Protein AF-A0A9P0P341-F1 (afdb_monomer_lite)

Radius of gyration: 37.23 Å; chains: 1; bounding box: 75×52×119 Å

pLDDT: mean 85.98, std 17.74, range [41.09, 98.88]

Organism: Acanthoscelides obtectus (NCBI:txid200917)

Secondary structure (DSSP, 8-state):
-------------HHHHHHHHHHHHHHHHHHHHHHHHHHHHHHHHHHHHHHHHHHHHHHHHHHHHHHHHHHHHHHHHHHHH-TTTTTTGGGSHHHHHHHHHHHHHHHHHHHHHHHHHIIIIIIHHHHHHHHHHHHHHHHHHHGGGS-GGGG-PPP------

InterPro domains:
  IPR001060 FCH domain [PF00611] (32-113)
  IPR001060 FCH domain [SM00055] (23-119)
  IPR027267 AH/BAR domain superfamily [G3DSA:1.20.1270.60] (27-143)
  IPR027267 AH/BAR domain superfamily [SSF103657] (25-140)
  IPR031160 F-BAR domain [PS51741] (14-161)
  IPR051627 SLIT-ROBO Rho GTPase-activating [PTHR14166] (12-140)

Foldseek 3Di:
DDDDPPPPPPPDDPVVVVVVVVVVVVVVVVVVLVVLVVVLVVLLVVLVVLLVVLLVVLVVLLVLLVVLLVVLVVLVVVVVVPVVCNVCLVVDVVSVVSVVVSVVSNVSSVVSNVSSCCRNPVSSVVSVVVSVVSVVVSCVVNVCVPDPVNPPDPDPPPPDD

Sequence (161 aa):
MKMRRNISGNREDPSSKFNERQADIRLQLNEQLRCLDVRMEAQVALLAELQDFFKRRGELELDYSKNLDKLAKSLQLRHKEQKQKREQWPLFSSYTCWQQLVTQTKNLSRDHAALAEVYSAHLVSRLSQVMEDVQRIYKRVSVPYFSPAAYAIPSPKTSLL

Structure (mmCIF, N/CA/C/O backbone):
data_AF-A0A9P0P341-F1
#
_entry.id   AF-A0A9P0P341-F1
#
loop_
_atom_site.group_PDB
_atom_site.id
_atom_site.type_symbol
_atom_site.label_atom_id
_atom_site.label_alt_id
_atom_site.label_comp_id
_atom_site.label_asym_id
_atom_site.label_entity_id
_atom_site.label_seq_id
_atom_site.pdbx_PDB_ins_code
_atom_site.Cartn_x
_atom_site.Cartn_y
_atom_site.Cartn_z
_atom_site.occupancy
_atom_site.B_iso_or_equiv
_atom_site.auth_seq_id
_atom_site.auth_comp_id
_atom_site.auth_asym_id
_atom_site.auth_atom_id
_atom_site.pdbx_PDB_model_num
ATOM 1 N N . MET A 1 1 ? 41.622 32.146 -80.514 1.00 44.62 1 MET A N 1
ATOM 2 C CA . MET A 1 1 ? 41.995 31.407 -79.284 1.00 44.62 1 MET A CA 1
ATOM 3 C C . MET A 1 1 ? 40.782 31.320 -78.362 1.00 44.62 1 MET A C 1
ATOM 5 O O . MET A 1 1 ? 40.343 32.350 -77.874 1.00 44.62 1 MET A O 1
ATOM 9 N N . LYS A 1 2 ? 40.192 30.133 -78.160 1.00 45.81 2 LYS A N 1
ATOM 10 C CA . LYS A 1 2 ? 39.120 29.905 -77.170 1.00 45.81 2 LYS A CA 1
ATOM 11 C C . LYS A 1 2 ? 39.694 29.024 -76.058 1.00 45.81 2 LYS A C 1
ATOM 13 O O . LYS A 1 2 ? 39.963 27.851 -76.294 1.00 45.81 2 LYS A O 1
ATOM 18 N N . MET A 1 3 ? 39.914 29.603 -74.875 1.00 50.72 3 MET A N 1
ATOM 19 C CA . MET A 1 3 ? 40.282 28.861 -73.665 1.00 50.72 3 MET A CA 1
ATOM 20 C C . MET A 1 3 ? 39.133 27.925 -73.283 1.00 50.72 3 MET A C 1
ATOM 22 O O . MET A 1 3 ? 38.028 28.379 -72.979 1.00 50.72 3 MET A O 1
ATOM 26 N N . ARG A 1 4 ? 39.385 26.613 -73.306 1.00 49.25 4 ARG A N 1
ATOM 27 C CA . ARG A 1 4 ? 38.481 25.631 -72.703 1.00 49.25 4 ARG A CA 1
ATOM 28 C C . ARG A 1 4 ? 38.608 25.746 -71.185 1.00 49.25 4 ARG A C 1
ATOM 30 O O . ARG A 1 4 ? 39.656 25.439 -70.628 1.00 49.25 4 ARG A O 1
ATOM 37 N N . ARG A 1 5 ? 37.539 26.199 -70.525 1.00 55.69 5 ARG A N 1
ATOM 38 C CA . ARG A 1 5 ? 37.378 26.082 -69.071 1.00 55.69 5 ARG A CA 1
ATOM 39 C C . ARG A 1 5 ? 37.357 24.596 -68.713 1.00 55.69 5 ARG A C 1
ATOM 41 O O . ARG A 1 5 ? 36.447 23.884 -69.130 1.00 55.69 5 ARG A O 1
ATOM 48 N N . ASN A 1 6 ? 38.351 24.149 -67.951 1.00 47.41 6 ASN A N 1
ATOM 49 C CA . ASN A 1 6 ? 38.317 22.856 -67.279 1.00 47.41 6 ASN A CA 1
ATOM 50 C C . ASN A 1 6 ? 37.283 22.952 -66.154 1.00 47.41 6 ASN A C 1
ATOM 52 O O . ASN A 1 6 ? 37.557 23.499 -65.091 1.00 47.41 6 ASN A O 1
ATOM 56 N N . ILE A 1 7 ? 36.072 22.462 -66.408 1.00 56.12 7 ILE A N 1
ATOM 57 C CA . ILE A 1 7 ? 35.105 22.188 -65.349 1.00 56.12 7 ILE A CA 1
ATOM 58 C C . ILE A 1 7 ? 35.467 20.804 -64.820 1.00 56.12 7 ILE A C 1
ATOM 60 O O . ILE A 1 7 ? 35.009 19.788 -65.341 1.00 56.12 7 ILE A O 1
ATOM 64 N N . SER A 1 8 ? 36.340 20.755 -63.813 1.00 54.66 8 SER A N 1
ATOM 65 C CA . SER A 1 8 ? 36.480 19.573 -62.966 1.00 54.66 8 SER A CA 1
ATOM 66 C C . SER A 1 8 ? 35.186 19.443 -62.165 1.00 54.66 8 SER A C 1
ATOM 68 O O . SER A 1 8 ? 35.066 19.962 -61.058 1.00 54.66 8 SER A O 1
ATOM 70 N N . GLY A 1 9 ? 34.171 18.830 -62.775 1.00 50.19 9 GLY A N 1
ATOM 71 C CA . GLY A 1 9 ? 32.965 18.436 -62.067 1.00 50.19 9 GLY A CA 1
ATOM 72 C C . GLY A 1 9 ? 33.385 17.514 -60.934 1.00 50.19 9 GLY A C 1
ATOM 73 O O . GLY A 1 9 ? 33.879 16.417 -61.197 1.00 50.19 9 GLY A O 1
ATOM 74 N N . ASN A 1 10 ? 33.238 17.993 -59.701 1.00 55.75 10 ASN A N 1
ATOM 75 C CA . ASN A 1 10 ? 33.422 17.216 -58.488 1.00 55.75 10 ASN A CA 1
ATOM 76 C C . ASN A 1 10 ? 32.349 16.116 -58.512 1.00 55.75 10 ASN A C 1
ATOM 78 O O . ASN A 1 10 ? 31.219 16.324 -58.075 1.00 55.75 10 ASN A O 1
ATOM 82 N N . ARG A 1 11 ? 32.642 14.989 -59.171 1.00 60.38 11 ARG A N 1
ATOM 83 C CA . ARG A 1 11 ? 31.769 13.816 -59.164 1.00 60.38 11 ARG A CA 1
ATOM 84 C C . ARG A 1 11 ? 31.901 13.217 -57.778 1.00 60.38 11 ARG A C 1
ATOM 86 O O . ARG A 1 11 ? 32.817 12.442 -57.537 1.00 60.38 11 ARG A O 1
ATOM 93 N N . GLU A 1 12 ? 31.029 13.650 -56.874 1.00 60.06 12 GLU A N 1
ATOM 94 C CA . GLU A 1 12 ? 30.869 13.025 -55.565 1.00 60.06 12 GLU A CA 1
ATOM 95 C C . GLU A 1 12 ? 30.742 11.515 -55.770 1.00 60.06 12 GLU A C 1
ATOM 97 O O . GLU A 1 12 ? 29.849 11.057 -56.490 1.00 60.06 12 GLU A O 1
ATOM 102 N N . ASP A 1 13 ? 31.680 10.767 -55.192 1.00 73.94 13 ASP A N 1
ATOM 103 C CA . ASP A 1 13 ? 31.715 9.315 -55.284 1.00 73.94 13 ASP A CA 1
ATOM 104 C C . ASP A 1 13 ? 30.403 8.757 -54.702 1.00 73.94 13 ASP A C 1
ATOM 106 O O . ASP A 1 13 ? 30.104 8.999 -53.527 1.00 73.94 13 ASP A O 1
ATOM 110 N N . PRO A 1 14 ? 29.592 8.024 -55.487 1.00 70.38 14 PRO A N 1
ATOM 111 C CA . PRO A 1 14 ? 28.375 7.385 -54.994 1.00 70.38 14 PRO A CA 1
ATOM 112 C C . PRO A 1 14 ? 28.607 6.509 -53.753 1.00 70.38 14 PRO A C 1
ATOM 114 O O . PRO A 1 14 ? 27.703 6.381 -52.925 1.00 70.38 14 PRO A O 1
ATOM 117 N N . SER A 1 15 ? 29.819 5.961 -53.591 1.00 74.44 15 SER A N 1
ATOM 118 C CA . SER A 1 15 ? 30.235 5.219 -52.396 1.00 74.44 15 SER A CA 1
ATOM 119 C C . SER A 1 15 ? 30.263 6.104 -51.141 1.00 74.44 15 SER A C 1
ATOM 121 O O . SER A 1 15 ? 29.794 5.692 -50.081 1.00 74.44 15 SER A O 1
ATOM 123 N N . SER A 1 16 ? 30.707 7.363 -51.260 1.00 79.12 16 SER A N 1
ATOM 124 C CA . SER A 1 16 ? 30.750 8.331 -50.150 1.00 79.12 16 SER A CA 1
ATOM 125 C C . SER A 1 16 ? 29.354 8.636 -49.605 1.00 79.12 16 SER A C 1
ATOM 127 O O . SER A 1 16 ? 29.123 8.541 -48.403 1.00 79.12 16 SER A O 1
ATOM 129 N N . LYS A 1 17 ? 28.384 8.902 -50.491 1.00 80.06 17 LYS A N 1
ATOM 130 C CA . LYS A 1 17 ? 26.989 9.179 -50.095 1.00 80.06 17 LYS A CA 1
ATOM 131 C C . LYS A 1 17 ? 26.304 7.980 -49.447 1.00 80.06 17 LYS A C 1
ATOM 133 O O . LYS A 1 17 ? 25.453 8.141 -48.574 1.00 80.06 17 LYS A O 1
ATOM 138 N N . PHE A 1 18 ? 26.626 6.773 -49.906 1.00 82.06 18 PHE A N 1
ATOM 139 C CA . PHE A 1 18 ? 26.118 5.549 -49.298 1.00 82.06 18 PHE A CA 1
ATOM 140 C C . PHE A 1 18 ? 26.688 5.356 -47.886 1.00 82.06 18 PHE A C 1
ATOM 142 O O . PHE A 1 18 ? 25.923 5.092 -46.960 1.00 82.06 18 PHE A O 1
ATOM 149 N N . ASN A 1 19 ? 27.995 5.572 -47.707 1.00 84.69 19 ASN A N 1
ATOM 150 C CA . ASN A 1 19 ? 28.661 5.489 -46.405 1.00 84.69 19 ASN A CA 1
ATOM 151 C C . ASN A 1 19 ? 28.128 6.532 -45.407 1.00 84.69 19 ASN A C 1
ATOM 15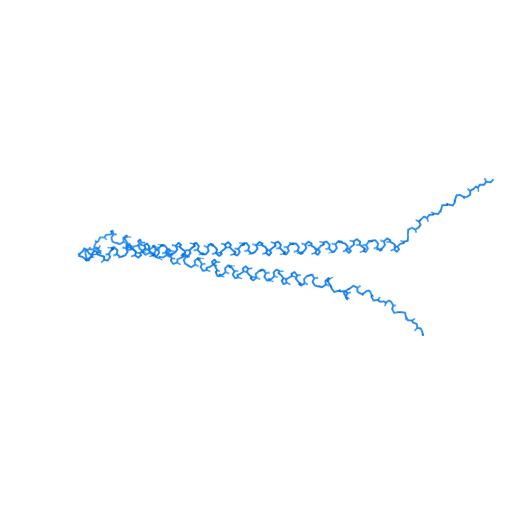3 O O . ASN A 1 19 ? 27.897 6.196 -44.247 1.00 84.69 19 ASN A O 1
ATOM 157 N N . GLU A 1 20 ? 27.865 7.763 -45.854 1.00 85.38 20 GLU A N 1
ATOM 158 C CA . GLU A 1 20 ? 27.230 8.810 -45.036 1.00 85.38 20 GLU A CA 1
ATOM 159 C C . GLU A 1 20 ? 25.833 8.390 -44.562 1.00 85.38 20 GLU A C 1
ATOM 161 O O . GLU A 1 20 ? 25.554 8.410 -43.365 1.00 85.38 20 GLU A O 1
ATOM 166 N N . ARG A 1 21 ? 24.975 7.887 -45.463 1.00 86.44 21 ARG A N 1
ATOM 167 C CA . ARG A 1 21 ? 23.643 7.376 -45.081 1.00 86.44 21 ARG A CA 1
ATOM 168 C C . ARG A 1 21 ? 23.724 6.201 -44.108 1.00 86.44 21 ARG A C 1
ATOM 170 O O . ARG A 1 21 ? 22.895 6.088 -43.209 1.00 86.44 21 ARG A O 1
ATOM 177 N N . GLN A 1 22 ? 24.702 5.312 -44.281 1.00 88.44 22 GLN A N 1
ATOM 178 C CA . GLN A 1 22 ? 24.933 4.215 -43.341 1.00 88.44 22 GLN A CA 1
ATOM 179 C C . GLN A 1 22 ? 25.358 4.726 -41.960 1.00 88.44 22 GLN A C 1
ATOM 181 O O . GLN A 1 22 ? 24.901 4.183 -40.951 1.00 88.44 22 GLN A O 1
ATOM 186 N N . ALA A 1 23 ? 26.206 5.754 -41.899 1.00 87.44 23 ALA A N 1
ATOM 187 C CA . ALA A 1 23 ? 26.604 6.388 -40.647 1.00 87.44 23 ALA A CA 1
ATOM 188 C C . ALA A 1 23 ? 25.409 7.062 -39.951 1.00 87.44 23 ALA A C 1
ATOM 190 O O . ALA A 1 23 ? 25.205 6.833 -38.758 1.00 87.44 23 ALA A O 1
ATOM 191 N N . ASP A 1 24 ? 24.567 7.783 -40.696 1.00 92.25 24 ASP A N 1
ATOM 192 C CA . ASP A 1 24 ? 23.354 8.419 -40.168 1.00 92.25 24 ASP A CA 1
ATOM 193 C C . ASP A 1 24 ? 22.375 7.399 -39.572 1.00 92.25 24 ASP A C 1
ATOM 195 O O . ASP A 1 24 ? 21.877 7.586 -38.461 1.00 92.25 24 ASP A O 1
ATOM 199 N N . ILE A 1 25 ? 22.132 6.279 -40.264 1.00 91.62 25 ILE A N 1
ATOM 200 C CA . ILE A 1 25 ? 21.261 5.206 -39.756 1.00 91.62 25 ILE A CA 1
ATOM 201 C C . ILE A 1 25 ? 21.839 4.604 -38.467 1.00 91.62 25 ILE A C 1
ATOM 203 O O . ILE A 1 25 ? 21.101 4.384 -37.507 1.00 91.62 25 ILE A O 1
ATOM 207 N N . ARG A 1 26 ? 23.158 4.364 -38.405 1.00 89.50 26 ARG A N 1
ATOM 208 C CA . ARG A 1 26 ? 23.818 3.862 -37.185 1.00 89.50 26 ARG A CA 1
ATOM 209 C C . ARG A 1 26 ? 23.669 4.835 -36.017 1.00 89.50 26 ARG A C 1
ATOM 211 O O . ARG A 1 26 ? 23.384 4.398 -34.905 1.00 89.50 26 ARG A O 1
ATOM 218 N N . LEU A 1 27 ? 23.834 6.135 -36.262 1.00 91.31 27 LEU A N 1
ATOM 219 C CA . LEU A 1 27 ? 23.643 7.171 -35.245 1.00 91.31 27 LEU A CA 1
ATOM 220 C C . LEU A 1 27 ? 22.203 7.186 -34.720 1.00 91.31 27 LEU A C 1
ATOM 222 O O . LEU A 1 27 ? 22.001 7.176 -33.507 1.00 91.31 27 LEU A O 1
ATOM 226 N N . GLN A 1 28 ? 21.207 7.133 -35.610 1.00 92.50 28 GLN A N 1
ATOM 227 C CA . GLN A 1 28 ? 19.795 7.085 -35.216 1.00 92.50 28 GLN A CA 1
ATOM 228 C C . GLN A 1 28 ? 19.464 5.838 -34.383 1.00 92.50 28 GLN A C 1
ATOM 230 O O . GLN A 1 28 ? 18.777 5.948 -33.370 1.00 92.50 28 GLN A O 1
ATOM 235 N N . LEU A 1 29 ? 19.977 4.663 -34.765 1.00 89.81 29 LEU A N 1
ATOM 236 C CA . LEU A 1 29 ? 19.776 3.421 -34.009 1.00 89.81 29 LEU A CA 1
ATOM 237 C C . LEU A 1 29 ? 20.426 3.480 -32.619 1.00 89.81 29 LEU A C 1
ATOM 239 O O . LEU A 1 29 ? 19.816 3.054 -31.640 1.00 89.81 29 LEU A O 1
ATOM 243 N N . ASN A 1 30 ? 21.626 4.053 -32.505 1.00 89.06 30 ASN A N 1
ATOM 244 C CA . ASN A 1 30 ? 22.286 4.241 -31.210 1.00 89.06 30 ASN A CA 1
ATOM 245 C C . ASN A 1 30 ? 21.497 5.188 -30.297 1.00 89.06 30 ASN A C 1
ATOM 247 O O . ASN A 1 30 ? 21.343 4.908 -29.109 1.00 89.06 30 ASN A O 1
ATOM 251 N N . GLU A 1 31 ? 20.946 6.274 -30.842 1.00 93.19 31 GLU A N 1
ATOM 252 C CA . GLU A 1 31 ? 20.105 7.185 -30.062 1.00 93.19 31 GLU A CA 1
ATOM 253 C C . GLU A 1 31 ? 18.790 6.522 -29.630 1.00 93.19 31 GLU A C 1
ATOM 255 O O . GLU A 1 31 ? 18.332 6.732 -28.506 1.00 93.19 31 GLU A O 1
ATOM 260 N N . GLN A 1 32 ? 18.210 5.657 -30.467 1.00 91.50 32 GLN A N 1
ATOM 261 C CA . GLN A 1 32 ? 17.047 4.850 -30.086 1.00 91.50 32 GLN A CA 1
ATOM 262 C C . GLN A 1 32 ? 17.368 3.881 -28.942 1.00 91.50 32 GLN A C 1
ATOM 264 O O . GLN A 1 32 ? 16.564 3.759 -28.016 1.00 91.50 32 GLN A O 1
ATOM 269 N N . LEU A 1 33 ? 18.536 3.228 -28.966 1.00 91.25 33 LEU A N 1
ATOM 270 C CA . LEU A 1 33 ? 18.992 2.369 -27.868 1.00 91.25 33 LEU A CA 1
ATOM 271 C C . LEU A 1 33 ? 19.182 3.169 -26.573 1.00 91.25 33 LEU A C 1
ATOM 273 O O . LEU A 1 33 ? 18.694 2.745 -25.526 1.00 91.25 33 LEU A O 1
ATOM 277 N N . ARG A 1 34 ? 19.795 4.357 -26.650 1.00 91.19 34 ARG A N 1
ATOM 278 C CA . ARG A 1 34 ? 19.948 5.267 -25.503 1.00 91.19 34 ARG A CA 1
ATOM 279 C C . ARG A 1 34 ? 18.596 5.701 -24.934 1.00 91.19 34 ARG A C 1
ATOM 281 O O . ARG A 1 34 ? 18.398 5.688 -23.723 1.00 91.19 34 ARG A O 1
ATOM 288 N N . CYS A 1 35 ? 17.640 6.042 -25.798 1.00 93.81 35 CYS A N 1
ATOM 289 C CA . CYS A 1 35 ? 16.274 6.362 -25.384 1.00 93.81 35 CYS A CA 1
ATOM 290 C C . CYS A 1 35 ? 15.595 5.185 -24.668 1.00 93.81 35 CYS A C 1
ATOM 292 O O . CYS A 1 35 ? 14.855 5.392 -23.707 1.00 93.81 35 CYS A O 1
ATOM 294 N N . LEU A 1 36 ? 15.817 3.956 -25.138 1.00 94.06 36 LEU A N 1
ATOM 295 C CA . LEU A 1 36 ? 15.289 2.734 -24.525 1.00 94.06 36 LEU A CA 1
ATOM 296 C C . LEU A 1 36 ? 15.845 2.519 -23.114 1.00 94.06 36 LEU A C 1
ATOM 298 O O . LEU A 1 36 ? 15.077 2.178 -22.216 1.00 94.06 36 LEU A O 1
ATOM 302 N N . ASP A 1 37 ? 17.142 2.763 -22.930 1.00 94.88 37 ASP A N 1
ATOM 303 C CA . ASP A 1 37 ? 17.838 2.661 -21.645 1.00 94.88 37 ASP A CA 1
ATOM 304 C C . ASP A 1 37 ? 17.265 3.654 -20.625 1.00 94.88 37 ASP A C 1
ATOM 306 O O . ASP A 1 37 ? 16.711 3.259 -19.601 1.00 94.88 37 ASP A O 1
ATOM 310 N N . VAL A 1 38 ? 17.228 4.941 -20.990 1.00 96.31 38 VAL A N 1
ATOM 311 C CA . VAL A 1 38 ? 16.675 6.013 -20.144 1.00 96.31 38 VAL A CA 1
ATOM 312 C C . VAL A 1 38 ? 15.216 5.738 -19.766 1.00 96.31 38 VAL A C 1
ATOM 314 O O . VAL A 1 38 ? 14.803 5.963 -18.628 1.00 96.31 38 VAL A O 1
ATOM 317 N N . ARG A 1 39 ? 14.407 5.235 -20.707 1.00 95.44 39 ARG A N 1
ATOM 318 C CA . ARG A 1 39 ? 13.004 4.882 -20.435 1.00 95.44 39 ARG A CA 1
ATOM 319 C C . ARG A 1 39 ? 12.879 3.729 -19.445 1.00 95.44 39 ARG A C 1
ATOM 321 O O . ARG A 1 39 ? 11.991 3.768 -18.595 1.00 95.44 39 ARG A O 1
ATOM 328 N N . MET A 1 40 ? 13.723 2.708 -19.572 1.00 96.69 40 MET A N 1
ATOM 329 C CA . MET A 1 40 ? 13.735 1.565 -18.664 1.00 96.69 40 MET A CA 1
ATOM 330 C C . MET A 1 40 ? 14.164 1.991 -17.255 1.00 96.69 40 MET A C 1
ATOM 332 O O . MET A 1 40 ? 13.472 1.646 -16.296 1.00 96.69 40 MET A O 1
ATOM 336 N N . GLU A 1 41 ? 15.218 2.798 -17.123 1.00 97.81 41 GLU A N 1
ATOM 337 C CA . GLU A 1 41 ? 15.671 3.331 -15.833 1.00 97.81 41 GLU A CA 1
ATOM 338 C C . GLU A 1 41 ? 14.588 4.180 -15.156 1.00 97.81 41 GLU A C 1
ATOM 340 O O . GLU A 1 41 ? 14.265 3.958 -13.987 1.00 97.81 41 GLU A O 1
ATOM 345 N N . ALA A 1 42 ? 13.957 5.093 -15.903 1.00 98.00 42 ALA A N 1
ATOM 346 C CA . ALA A 1 42 ? 12.867 5.923 -15.393 1.00 98.00 42 ALA A CA 1
ATOM 347 C C . ALA A 1 42 ? 11.671 5.080 -14.917 1.00 98.00 42 ALA A C 1
ATOM 349 O O . ALA A 1 42 ? 11.077 5.360 -13.875 1.00 98.00 42 ALA A O 1
ATOM 350 N N . GLN A 1 43 ? 11.325 4.021 -15.655 1.00 98.06 43 GLN A N 1
ATOM 351 C CA . GLN A 1 43 ? 10.239 3.125 -15.267 1.00 98.06 43 GLN A CA 1
ATOM 352 C C . GLN A 1 43 ? 10.580 2.323 -14.003 1.00 98.06 43 GLN A C 1
ATOM 354 O O . GLN A 1 43 ? 9.723 2.173 -13.133 1.00 98.06 43 GLN A O 1
ATOM 359 N N . VAL A 1 44 ? 11.815 1.829 -13.876 1.00 98.44 44 VAL A N 1
ATOM 360 C CA . VAL A 1 44 ? 12.285 1.131 -12.669 1.00 98.44 44 VAL A CA 1
ATOM 361 C C . VAL A 1 44 ? 12.259 2.061 -11.455 1.00 98.44 44 VAL A C 1
ATOM 363 O O . VAL A 1 44 ? 11.767 1.655 -10.403 1.00 98.44 44 VAL A O 1
ATOM 366 N N . ALA A 1 45 ? 12.715 3.308 -11.602 1.00 98.31 45 ALA A N 1
ATOM 367 C CA . ALA A 1 45 ? 12.682 4.302 -10.531 1.00 98.31 45 ALA A CA 1
ATOM 368 C C . ALA A 1 45 ? 11.248 4.567 -10.041 1.00 98.31 45 ALA A C 1
ATOM 370 O O . ALA A 1 45 ? 10.972 4.458 -8.847 1.00 98.31 45 ALA A O 1
ATOM 371 N N . LEU A 1 46 ? 10.305 4.791 -10.964 1.00 98.44 46 LEU A N 1
ATOM 372 C CA . LEU A 1 46 ? 8.893 4.984 -10.622 1.00 98.44 46 LEU A CA 1
ATOM 373 C C . LEU A 1 46 ? 8.294 3.763 -9.900 1.00 98.44 46 LEU A C 1
ATOM 375 O O . LEU A 1 46 ? 7.553 3.907 -8.928 1.00 98.44 46 LEU A O 1
ATOM 379 N N . LEU A 1 47 ? 8.610 2.547 -10.355 1.00 98.44 47 LEU A N 1
ATOM 380 C CA . LEU A 1 47 ? 8.142 1.314 -9.711 1.00 98.44 47 LEU A CA 1
ATOM 381 C C . LEU A 1 47 ? 8.712 1.144 -8.295 1.00 98.44 47 LEU A C 1
ATOM 383 O O . LEU A 1 47 ? 8.024 0.594 -7.431 1.00 98.44 47 LEU A O 1
ATOM 387 N N . ALA A 1 48 ? 9.941 1.599 -8.049 1.00 98.25 48 ALA A N 1
ATOM 388 C CA . ALA A 1 48 ? 10.542 1.597 -6.719 1.00 98.25 48 ALA A CA 1
ATOM 389 C C . ALA A 1 48 ? 9.848 2.604 -5.787 1.00 98.25 48 ALA A C 1
ATOM 391 O O . ALA A 1 48 ? 9.465 2.240 -4.675 1.00 98.25 48 ALA A O 1
ATOM 392 N N . GLU A 1 49 ? 9.588 3.826 -6.262 1.00 98.56 49 GLU A N 1
ATOM 393 C CA . GLU A 1 49 ? 8.836 4.835 -5.502 1.00 98.56 49 GLU A CA 1
ATOM 394 C C . GLU A 1 49 ? 7.437 4.336 -5.114 1.00 98.56 49 GLU A C 1
ATOM 396 O O . GLU A 1 49 ? 7.011 4.481 -3.965 1.00 98.56 49 GLU A O 1
ATOM 401 N N . LEU A 1 50 ? 6.734 3.681 -6.046 1.00 98.44 50 LEU A N 1
ATOM 402 C CA . LEU A 1 50 ? 5.427 3.081 -5.777 1.00 98.44 50 LEU A CA 1
ATOM 403 C C . LEU A 1 50 ? 5.502 1.959 -4.733 1.00 98.44 50 LEU A C 1
ATOM 405 O O . LEU A 1 50 ? 4.634 1.884 -3.863 1.00 98.44 50 LEU A O 1
ATOM 409 N N . GLN A 1 51 ? 6.524 1.098 -4.786 1.00 98.38 51 GLN A N 1
ATOM 410 C CA . GLN A 1 51 ? 6.715 0.052 -3.774 1.00 98.38 51 GLN A CA 1
ATOM 411 C C . GLN A 1 51 ? 6.896 0.652 -2.382 1.00 98.38 51 GLN A C 1
ATOM 413 O O . GLN A 1 51 ? 6.245 0.210 -1.435 1.00 98.38 51 GLN A O 1
ATOM 418 N N . ASP A 1 52 ? 7.741 1.670 -2.253 1.00 98.31 52 ASP A N 1
ATOM 419 C CA . ASP A 1 52 ? 7.979 2.326 -0.969 1.00 98.31 52 ASP A CA 1
ATOM 420 C C . ASP A 1 52 ? 6.732 3.044 -0.453 1.00 98.31 52 ASP A C 1
ATOM 422 O O . ASP A 1 52 ? 6.433 2.981 0.742 1.00 98.31 52 ASP A O 1
ATOM 426 N N . PHE A 1 53 ? 5.957 3.665 -1.344 1.00 98.44 53 PHE A N 1
ATOM 427 C CA . PHE A 1 53 ? 4.666 4.239 -0.986 1.00 98.44 53 PHE A CA 1
ATOM 428 C C . PHE A 1 53 ? 3.708 3.179 -0.427 1.00 98.44 53 PHE A C 1
ATOM 430 O O . PHE A 1 53 ? 3.136 3.384 0.645 1.00 98.44 53 PHE A O 1
ATOM 437 N N . PHE A 1 54 ? 3.555 2.031 -1.096 1.00 98.56 54 PHE A N 1
ATOM 438 C CA . PHE A 1 54 ? 2.654 0.973 -0.630 1.00 98.56 54 PHE A CA 1
ATOM 439 C C . PHE A 1 54 ? 3.122 0.301 0.662 1.00 98.56 54 PHE A C 1
ATOM 441 O O . PHE A 1 54 ? 2.276 -0.033 1.490 1.00 98.56 54 PHE A O 1
ATOM 448 N N . LYS A 1 55 ? 4.434 0.174 0.898 1.00 98.44 55 LYS A N 1
ATOM 449 C CA . LYS A 1 55 ? 4.962 -0.278 2.198 1.00 98.44 55 LYS A CA 1
ATOM 450 C C . LYS A 1 55 ? 4.537 0.665 3.322 1.00 98.44 55 LYS A C 1
ATOM 452 O O . LYS A 1 55 ? 3.885 0.227 4.266 1.00 98.44 55 LYS A O 1
ATOM 457 N N . ARG A 1 56 ? 4.805 1.970 3.173 1.00 98.56 56 ARG A N 1
ATOM 458 C CA . ARG A 1 56 ? 4.406 2.992 4.162 1.00 98.56 56 ARG A CA 1
ATOM 459 C C . ARG A 1 56 ? 2.891 3.052 4.336 1.00 98.56 56 ARG A C 1
ATOM 461 O O . ARG A 1 56 ? 2.394 3.234 5.445 1.00 98.56 56 ARG A O 1
ATOM 468 N N . ARG A 1 57 ? 2.132 2.888 3.246 1.00 98.44 57 ARG A N 1
ATOM 469 C CA . ARG A 1 57 ? 0.670 2.835 3.312 1.00 98.44 57 ARG A CA 1
ATOM 470 C C . ARG A 1 57 ? 0.199 1.610 4.093 1.00 98.44 57 ARG A C 1
ATOM 472 O O . ARG A 1 57 ? -0.678 1.759 4.934 1.00 98.44 57 ARG A O 1
ATOM 479 N N . GLY A 1 58 ? 0.789 0.439 3.856 1.00 98.75 58 GLY A N 1
ATOM 480 C CA . GLY A 1 58 ? 0.494 -0.783 4.603 1.00 98.75 58 GLY A CA 1
ATOM 481 C C . GLY A 1 58 ? 0.780 -0.645 6.100 1.00 98.75 58 GLY A C 1
ATOM 482 O O . GLY A 1 58 ? -0.063 -1.012 6.913 1.00 98.75 58 GLY A O 1
ATOM 483 N N . GLU A 1 59 ? 1.912 -0.041 6.473 1.00 98.69 59 GLU A N 1
ATOM 484 C CA . GLU A 1 59 ? 2.247 0.261 7.875 1.00 98.69 59 GLU A CA 1
ATOM 485 C C . GLU A 1 59 ? 1.194 1.160 8.540 1.00 98.69 59 GLU A C 1
ATOM 487 O O . GLU A 1 59 ? 0.727 0.859 9.639 1.00 98.69 59 GLU A O 1
ATOM 492 N N . LEU A 1 60 ? 0.755 2.216 7.847 1.00 98.75 60 LEU A N 1
ATOM 493 C CA . LEU A 1 60 ? -0.277 3.127 8.346 1.00 98.75 60 LEU A CA 1
ATOM 494 C C . LEU A 1 60 ? -1.617 2.413 8.578 1.00 98.75 60 LEU A C 1
ATOM 496 O O . LEU A 1 60 ? -2.243 2.606 9.622 1.00 98.75 60 LEU A O 1
ATOM 500 N N . GLU A 1 61 ? -2.054 1.577 7.632 1.00 98.75 61 GLU A N 1
ATOM 501 C CA . GLU A 1 61 ? -3.280 0.780 7.789 1.00 98.75 61 GLU A CA 1
ATOM 502 C C . GLU A 1 61 ? -3.164 -0.206 8.961 1.00 98.75 61 GLU A C 1
ATOM 504 O O . GLU A 1 61 ? -4.099 -0.360 9.751 1.00 98.75 61 GLU A O 1
ATOM 509 N N . LEU A 1 62 ? -1.996 -0.834 9.130 1.00 98.81 62 LEU A N 1
ATOM 510 C CA . LEU A 1 62 ? -1.747 -1.766 10.225 1.00 98.81 62 LEU A CA 1
ATOM 511 C C . LEU A 1 62 ? -1.777 -1.063 11.589 1.00 98.81 62 LEU A C 1
ATOM 513 O O . LEU A 1 62 ? -2.335 -1.592 12.553 1.00 98.81 62 LEU A O 1
ATOM 517 N N . ASP A 1 63 ? -1.210 0.134 11.696 1.00 98.81 63 ASP A N 1
ATOM 518 C CA . ASP A 1 63 ? -1.251 0.910 12.934 1.00 98.81 63 ASP A CA 1
ATOM 519 C C . ASP A 1 63 ? -2.663 1.400 13.257 1.00 98.81 63 ASP A C 1
ATOM 521 O O . ASP A 1 63 ? -3.090 1.349 14.417 1.00 98.81 63 ASP A O 1
ATOM 525 N N . TYR A 1 64 ? -3.439 1.790 12.243 1.00 98.75 64 TYR A N 1
ATOM 526 C CA . TYR A 1 64 ? -4.851 2.109 12.430 1.00 98.75 64 TYR A CA 1
ATOM 527 C C . TYR A 1 64 ? -5.650 0.887 12.907 1.00 98.75 64 TYR A C 1
ATOM 529 O O . TYR A 1 64 ? -6.398 0.978 13.886 1.00 98.75 64 TYR A O 1
ATOM 537 N N . SER A 1 65 ? -5.408 -0.285 12.312 1.00 98.88 65 SER A N 1
ATOM 538 C CA . SER A 1 65 ? -5.977 -1.560 12.757 1.00 98.88 65 SER A CA 1
ATOM 539 C C . SER A 1 65 ? -5.681 -1.850 14.236 1.00 98.88 65 SER A C 1
ATOM 541 O O . SER A 1 65 ? -6.611 -2.137 15.002 1.00 98.88 65 SER A O 1
ATOM 543 N N . LYS A 1 66 ? -4.417 -1.719 14.670 1.00 98.81 66 LYS A N 1
ATOM 544 C CA . LYS A 1 66 ? -4.007 -1.917 16.075 1.00 98.81 66 LYS A CA 1
ATOM 545 C C . LYS A 1 66 ? -4.697 -0.931 17.018 1.00 98.81 66 LYS A C 1
ATOM 547 O O . LYS A 1 66 ? -5.121 -1.315 18.110 1.00 98.81 66 LYS A O 1
ATOM 552 N N . ASN A 1 67 ? -4.822 0.333 16.612 1.00 98.81 67 ASN A N 1
ATOM 553 C CA . ASN A 1 67 ? -5.479 1.363 17.414 1.00 98.81 67 ASN A CA 1
ATOM 554 C C . ASN A 1 67 ? -6.976 1.075 17.603 1.00 98.81 67 ASN A C 1
ATOM 556 O O . ASN A 1 67 ? -7.486 1.213 18.718 1.00 98.81 67 ASN A O 1
ATOM 560 N N . LEU A 1 68 ? -7.665 0.602 16.559 1.00 98.81 68 LEU A N 1
ATOM 561 C CA . LEU A 1 68 ? -9.062 0.166 16.645 1.00 98.81 68 LEU A CA 1
ATOM 562 C C . LEU A 1 68 ? -9.235 -1.051 17.566 1.00 98.81 68 LEU A C 1
ATOM 564 O O . LEU A 1 68 ? -10.130 -1.057 18.415 1.00 98.81 68 LEU A O 1
ATOM 568 N N . ASP A 1 69 ? -8.361 -2.057 17.466 1.00 98.62 69 ASP A N 1
ATOM 569 C CA . ASP A 1 69 ? -8.404 -3.230 18.352 1.00 98.62 69 ASP A CA 1
ATOM 570 C C . ASP A 1 69 ? -8.166 -2.837 19.820 1.00 98.62 69 ASP A C 1
ATOM 572 O O . ASP A 1 69 ? -8.898 -3.264 20.720 1.00 98.62 69 ASP A O 1
ATOM 576 N N . LYS A 1 70 ? -7.200 -1.943 20.073 1.00 98.56 70 LYS A N 1
ATOM 577 C CA . LYS A 1 70 ? -6.941 -1.388 21.409 1.00 98.56 70 LYS A CA 1
ATOM 578 C C . LYS A 1 70 ? -8.154 -0.631 21.956 1.00 98.56 70 LYS A C 1
ATOM 580 O O . LYS A 1 70 ? -8.504 -0.815 23.125 1.00 98.56 70 LYS A O 1
ATOM 585 N N . LEU A 1 71 ? -8.814 0.182 21.130 1.00 98.25 71 LEU A N 1
ATOM 586 C CA . LEU A 1 71 ? -10.027 0.912 21.503 1.00 98.25 71 LEU A CA 1
ATOM 587 C C . LEU A 1 71 ? -11.166 -0.049 21.876 1.00 98.25 71 LEU A C 1
ATOM 589 O O . LEU A 1 71 ? -11.767 0.090 22.946 1.00 98.25 71 LEU A O 1
ATOM 593 N N . ALA A 1 72 ? -11.414 -1.066 21.045 1.00 98.06 72 ALA A N 1
ATOM 594 C CA . ALA A 1 72 ? -12.431 -2.079 21.310 1.00 98.06 72 ALA A CA 1
ATOM 595 C C . ALA A 1 72 ? -12.147 -2.846 22.614 1.00 98.06 72 ALA A C 1
ATOM 597 O O . ALA A 1 72 ? -13.041 -3.007 23.449 1.00 98.06 72 ALA A O 1
ATOM 598 N N . LYS A 1 73 ? -10.893 -3.266 22.837 1.00 97.31 73 LYS A N 1
ATOM 599 C CA . LYS A 1 73 ? -10.463 -3.955 24.067 1.00 97.31 73 LYS A CA 1
ATOM 600 C C . LYS A 1 73 ? -10.617 -3.080 25.310 1.00 97.31 73 LYS A C 1
ATOM 602 O O . LYS A 1 73 ? -11.103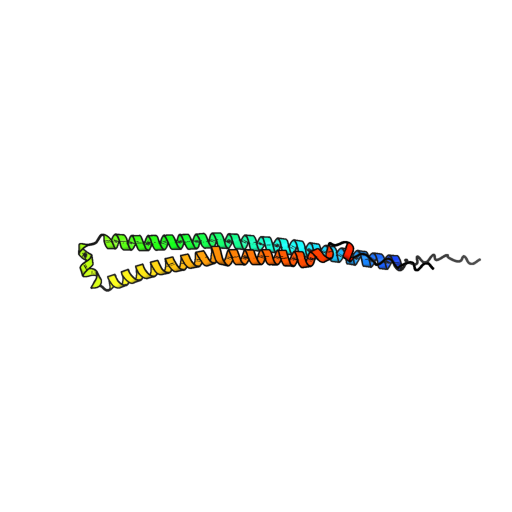 -3.568 26.328 1.00 97.31 73 LYS A O 1
ATOM 607 N N . SER A 1 74 ? -10.260 -1.797 25.232 1.00 96.81 74 SER A N 1
ATOM 608 C CA . SER A 1 74 ? -10.427 -0.844 26.338 1.00 96.81 74 SER A CA 1
ATOM 609 C C . SER A 1 74 ? -11.900 -0.674 26.722 1.00 96.81 74 SER A C 1
ATOM 611 O O . SER A 1 74 ? -12.256 -0.743 27.902 1.00 96.81 74 SER A O 1
ATOM 613 N N . LEU A 1 75 ? -12.784 -0.529 25.729 1.00 93.94 75 LEU A N 1
ATOM 614 C CA . LEU A 1 75 ? -14.223 -0.432 25.964 1.00 93.94 75 LEU A CA 1
ATOM 615 C C . LEU A 1 75 ? -14.780 -1.711 26.610 1.00 93.94 75 LEU A C 1
ATOM 617 O O . LEU A 1 75 ? -15.548 -1.635 27.569 1.00 93.94 75 LEU A O 1
ATOM 621 N N . GLN A 1 76 ? -14.348 -2.884 26.138 1.00 93.62 76 GLN A N 1
ATOM 622 C CA . GLN A 1 76 ? -14.720 -4.171 26.730 1.00 93.62 76 GLN A CA 1
ATOM 623 C C . GLN A 1 76 ? -14.178 -4.359 28.154 1.00 93.62 76 GLN A C 1
ATOM 625 O O . GLN A 1 76 ? -14.863 -4.961 28.980 1.00 93.62 76 GLN A O 1
ATOM 630 N N . LEU A 1 77 ? -12.978 -3.857 28.461 1.00 93.88 77 LEU A N 1
ATOM 631 C CA . LEU A 1 77 ? -12.383 -3.951 29.795 1.00 93.88 77 LEU A CA 1
ATOM 632 C C . LEU A 1 77 ? -13.167 -3.124 30.819 1.00 93.88 77 LEU A C 1
ATOM 634 O O . LEU A 1 77 ? -13.596 -3.677 31.828 1.00 93.88 77 LEU A O 1
ATOM 638 N N . ARG A 1 78 ? -13.469 -1.854 30.514 1.00 89.62 78 ARG A N 1
ATOM 639 C CA . ARG A 1 78 ? -14.311 -1.006 31.384 1.00 89.62 78 ARG A CA 1
ATOM 640 C C . ARG A 1 78 ? -15.687 -1.622 31.618 1.00 89.62 78 ARG A C 1
ATOM 642 O O . ARG A 1 78 ? -16.219 -1.621 32.725 1.00 89.62 78 ARG A O 1
ATOM 649 N N . HIS A 1 79 ? -16.251 -2.218 30.571 1.00 87.69 79 HIS A N 1
ATOM 650 C CA . HIS A 1 79 ? -17.501 -2.958 30.667 1.00 87.69 79 HIS A CA 1
ATOM 651 C C . HIS A 1 79 ? -17.366 -4.211 31.558 1.00 87.69 79 HIS A C 1
ATOM 653 O O . HIS A 1 79 ? -18.317 -4.605 32.235 1.00 87.69 79 HIS A O 1
ATOM 659 N N . LYS A 1 80 ? -16.182 -4.842 31.601 1.00 87.44 80 LYS A N 1
ATOM 660 C CA . LYS A 1 80 ? -15.882 -5.979 32.484 1.00 87.44 80 LYS A CA 1
ATOM 661 C C . LYS A 1 80 ? -15.732 -5.613 33.965 1.00 87.44 80 LYS A C 1
ATOM 663 O O . LYS A 1 80 ? -15.943 -6.468 34.825 1.00 87.44 80 LYS A O 1
ATOM 668 N N . GLU A 1 81 ? -15.430 -4.370 34.291 1.00 91.06 81 GLU A N 1
ATOM 669 C CA . GLU A 1 81 ? -15.257 -3.938 35.683 1.00 91.06 81 GLU A CA 1
ATOM 670 C C . GLU A 1 81 ? -16.605 -3.734 36.403 1.00 91.06 81 GLU A C 1
ATOM 672 O O . GLU A 1 81 ? -16.705 -3.908 37.614 1.00 91.06 81 GLU A O 1
ATOM 677 N N . GLN A 1 82 ? -17.690 -3.492 35.662 1.00 87.69 82 GLN A N 1
ATOM 678 C CA . GLN A 1 82 ? -19.039 -3.235 36.190 1.00 87.69 82 GLN A CA 1
ATOM 679 C C . GLN A 1 82 ? -19.827 -4.530 36.487 1.00 87.69 82 GLN A C 1
ATOM 681 O O . GLN A 1 82 ? -20.917 -4.756 35.959 1.00 87.69 82 GLN A O 1
ATOM 686 N N . LYS A 1 83 ? -19.267 -5.430 37.309 1.00 82.56 83 LYS A N 1
ATOM 687 C CA . LYS A 1 83 ? -19.828 -6.777 37.559 1.00 82.56 83 LYS A CA 1
ATOM 688 C C . LYS A 1 83 ? -21.284 -6.771 38.051 1.00 82.56 83 LYS A C 1
ATOM 690 O O . LYS A 1 83 ? -22.097 -7.472 37.469 1.00 82.56 83 LYS A O 1
ATOM 695 N N . GLN A 1 84 ? -21.620 -5.957 39.053 1.00 82.50 84 GLN A N 1
ATOM 696 C CA . GLN A 1 84 ? -22.949 -5.966 39.692 1.00 82.50 84 GLN A CA 1
ATOM 697 C C . GLN A 1 84 ? -24.084 -5.477 38.780 1.00 82.50 84 GLN A C 1
ATOM 699 O O . GLN A 1 84 ? -25.211 -5.937 38.893 1.00 82.50 84 GLN A O 1
ATOM 704 N N . LYS A 1 85 ? -23.802 -4.543 37.866 1.00 82.44 85 LYS A N 1
ATOM 705 C CA . LYS A 1 85 ? -24.827 -3.955 36.986 1.00 82.44 85 LYS A CA 1
ATOM 706 C C . LYS A 1 85 ? -25.075 -4.797 35.731 1.00 82.44 85 LYS A C 1
ATOM 708 O O . LYS A 1 85 ? -26.110 -4.662 35.088 1.00 82.44 85 LYS A O 1
ATOM 713 N N . ARG A 1 86 ? -24.123 -5.668 35.380 1.00 83.31 86 ARG A N 1
ATOM 714 C CA . ARG A 1 86 ? -24.085 -6.360 34.089 1.00 83.31 86 ARG A CA 1
ATOM 715 C C . ARG A 1 86 ? -25.211 -7.342 33.844 1.00 83.31 86 ARG A C 1
ATOM 717 O O . ARG A 1 86 ? -25.579 -7.520 32.692 1.00 83.31 86 ARG A O 1
ATOM 724 N N . GLU A 1 87 ? -25.739 -7.964 34.888 1.00 85.31 87 GLU A N 1
ATOM 725 C CA . GLU A 1 87 ? -26.813 -8.953 34.749 1.00 85.31 87 GLU A CA 1
ATOM 726 C C . GLU A 1 87 ? -28.097 -8.329 34.195 1.00 85.31 87 GLU A C 1
ATOM 728 O O . GLU A 1 87 ? -28.828 -8.969 33.449 1.00 85.31 87 GLU A O 1
ATOM 733 N N . GLN A 1 88 ? -28.329 -7.049 34.495 1.00 89.00 88 GLN A N 1
ATOM 734 C CA . GLN A 1 88 ? -29.510 -6.311 34.049 1.00 89.00 88 GLN A CA 1
ATOM 735 C C . GLN A 1 88 ? -29.305 -5.651 32.680 1.00 89.00 88 GLN A C 1
ATOM 737 O O . GLN A 1 88 ? -30.269 -5.272 32.026 1.00 89.00 88 GLN A O 1
ATOM 742 N N . TRP A 1 89 ? -28.060 -5.496 32.219 1.00 89.88 89 TRP A N 1
ATOM 743 C CA . TRP A 1 89 ? -27.757 -4.754 30.993 1.00 89.88 89 TRP A CA 1
ATOM 744 C C . TRP A 1 89 ? -28.347 -5.328 29.706 1.00 89.88 89 TRP A C 1
ATOM 746 O O . TRP A 1 89 ? -28.821 -4.525 28.904 1.00 89.88 89 TRP A O 1
ATOM 756 N N . PRO A 1 90 ? -28.404 -6.659 29.504 1.00 92.81 90 PRO A N 1
ATOM 757 C CA . PRO A 1 90 ? -29.089 -7.245 28.355 1.00 92.81 90 PRO A CA 1
ATOM 758 C C . PRO A 1 90 ? -30.557 -6.829 28.196 1.00 92.81 90 PRO A C 1
ATOM 760 O O . PRO A 1 90 ? -31.101 -6.976 27.108 1.00 92.81 90 PRO A O 1
ATOM 763 N N . LEU A 1 91 ? -31.189 -6.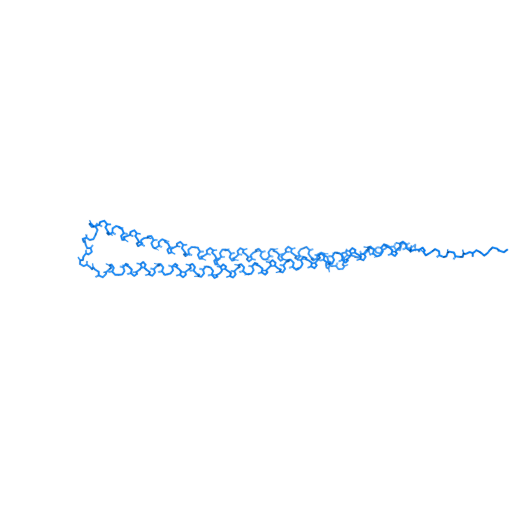293 29.246 1.00 92.81 91 LEU A N 1
ATOM 764 C CA . LEU A 1 91 ? -32.568 -5.804 29.207 1.00 92.81 91 LEU A CA 1
ATOM 765 C C . LEU A 1 91 ? -32.707 -4.430 28.526 1.00 92.81 91 LEU A C 1
ATOM 767 O O . LEU A 1 91 ? -33.822 -4.018 28.214 1.00 92.81 91 LEU A O 1
ATOM 771 N N . PHE A 1 92 ? -31.607 -3.704 28.293 1.00 94.38 92 PHE A N 1
ATOM 772 C CA . PHE A 1 92 ? -31.635 -2.359 27.716 1.00 94.38 92 PHE A CA 1
ATOM 773 C C . PHE A 1 92 ? -31.187 -2.359 26.249 1.00 94.38 92 PHE A C 1
ATOM 775 O O . PHE A 1 92 ? -30.131 -2.887 25.910 1.00 94.38 92 PHE A O 1
ATOM 782 N N . SER A 1 93 ? -31.917 -1.662 25.375 1.00 95.88 93 SER A N 1
ATOM 783 C CA . SER A 1 93 ? -31.534 -1.485 23.960 1.00 95.88 93 SER A CA 1
ATOM 784 C C . SER A 1 93 ? -30.176 -0.792 23.785 1.00 95.88 93 SER A C 1
ATOM 786 O O . SER A 1 93 ? -29.439 -1.077 22.842 1.00 95.88 93 SER A O 1
ATOM 788 N N . SER A 1 94 ? -29.794 0.070 24.732 1.00 94.44 94 SER A N 1
ATOM 789 C CA . SER A 1 94 ? -28.476 0.710 24.772 1.00 94.44 94 SER A CA 1
ATOM 790 C C . SER A 1 94 ? -27.329 -0.298 24.898 1.00 94.44 94 SER A C 1
ATOM 792 O O . SER A 1 94 ? -26.242 -0.051 24.369 1.00 94.44 94 SER A O 1
ATOM 794 N N . TYR A 1 95 ? -27.563 -1.455 25.528 1.00 94.19 95 TYR A N 1
ATOM 795 C CA . TYR A 1 95 ? -26.591 -2.542 25.576 1.00 94.19 95 TYR A CA 1
ATOM 796 C C . TYR A 1 95 ? -26.403 -3.190 24.201 1.00 94.19 95 TYR A C 1
ATOM 798 O O . TYR A 1 95 ? -25.266 -3.424 23.792 1.00 94.19 95 TYR A O 1
ATOM 806 N N . THR A 1 96 ? -27.480 -3.394 23.438 1.00 94.94 96 THR A N 1
ATOM 807 C CA . THR A 1 96 ? -27.390 -3.871 22.049 1.00 94.94 96 THR A CA 1
ATOM 808 C C . THR A 1 96 ? -26.609 -2.891 21.173 1.00 94.94 96 THR A C 1
ATOM 810 O O . THR A 1 96 ? -25.702 -3.310 20.452 1.00 94.94 96 THR A O 1
ATOM 813 N N . CYS A 1 97 ? -26.874 -1.584 21.290 1.00 96.06 97 CYS A N 1
ATOM 814 C CA . CYS A 1 97 ? -26.104 -0.554 20.584 1.00 96.06 97 CYS A CA 1
ATOM 815 C C . CYS A 1 97 ? -24.611 -0.615 20.945 1.00 96.06 97 CYS A C 1
ATOM 817 O O . CYS A 1 97 ? -23.746 -0.532 20.073 1.00 96.06 97 CYS A O 1
ATOM 819 N N . TRP A 1 98 ? -24.290 -0.816 22.226 1.00 95.94 98 TRP A N 1
ATOM 820 C CA . TRP A 1 98 ? -22.910 -0.985 22.679 1.00 95.94 98 TRP A CA 1
ATOM 821 C C . TRP A 1 98 ? -22.246 -2.239 22.086 1.00 95.94 98 TRP A C 1
ATOM 823 O O . TRP A 1 98 ? -21.110 -2.166 21.613 1.00 95.94 98 TRP A O 1
ATOM 833 N N . GLN A 1 99 ? -22.942 -3.382 22.061 1.00 95.75 99 GLN A N 1
ATOM 834 C CA . GLN A 1 99 ? -22.426 -4.617 21.458 1.00 95.75 99 GLN A CA 1
ATOM 835 C C . GLN A 1 99 ? -22.130 -4.430 19.965 1.00 95.75 99 GLN A C 1
ATOM 837 O O . GLN A 1 99 ? -21.072 -4.851 19.483 1.00 95.75 99 GLN A O 1
ATOM 842 N N . GLN A 1 100 ? -23.041 -3.775 19.242 1.00 97.50 100 GLN A N 1
ATOM 843 C CA . GLN A 1 100 ? -22.868 -3.455 17.826 1.00 97.50 100 GLN A CA 1
ATOM 844 C C . GLN A 1 100 ? -21.663 -2.541 17.606 1.00 97.50 100 GLN A C 1
ATOM 846 O O . GLN A 1 100 ? -20.824 -2.858 16.767 1.00 97.50 100 GLN A O 1
ATOM 851 N N . LEU A 1 101 ? -21.511 -1.483 18.407 1.00 97.44 101 LEU A N 1
ATOM 852 C CA . LEU A 1 101 ? -20.371 -0.567 18.328 1.00 97.44 101 LEU A CA 1
ATOM 853 C C . LEU A 1 101 ? -19.033 -1.299 18.502 1.00 97.44 101 LEU A C 1
ATOM 855 O O . LEU A 1 101 ? -18.107 -1.125 17.706 1.00 97.44 101 LEU A O 1
ATOM 859 N N . VAL A 1 102 ? -18.929 -2.157 19.522 1.00 97.62 102 VAL A N 1
ATOM 860 C CA . VAL A 1 102 ? -17.725 -2.967 19.759 1.00 97.62 102 VAL A CA 1
ATOM 861 C C . VAL A 1 102 ? -17.456 -3.889 18.573 1.00 97.62 102 VAL A C 1
ATOM 863 O O . VAL A 1 102 ? -16.319 -3.996 18.119 1.00 97.62 102 VAL A O 1
ATOM 866 N N . THR A 1 103 ? -18.494 -4.542 18.056 1.00 98.19 103 THR A N 1
ATOM 867 C CA . THR A 1 103 ? -18.378 -5.481 16.934 1.00 98.19 103 THR A CA 1
ATOM 868 C C . THR A 1 103 ? -17.917 -4.775 15.663 1.00 98.19 103 THR A C 1
ATOM 870 O O . THR A 1 103 ? -16.954 -5.214 15.041 1.00 98.19 103 THR A O 1
ATOM 873 N N . GLN A 1 104 ? -18.533 -3.645 15.319 1.00 98.38 104 GLN A N 1
ATOM 874 C CA . GLN A 1 104 ? -18.155 -2.828 14.166 1.00 98.38 104 GLN A CA 1
ATOM 875 C C . GLN A 1 104 ? -16.713 -2.328 14.274 1.00 98.38 104 GLN A C 1
ATOM 877 O O . GLN A 1 104 ? -15.964 -2.430 13.308 1.00 98.38 104 GLN A O 1
ATOM 882 N N . THR A 1 105 ? -16.285 -1.883 15.459 1.00 98.69 105 THR A N 1
ATOM 883 C CA . THR A 1 105 ? -14.897 -1.443 15.684 1.00 98.69 105 THR A CA 1
ATOM 884 C C . THR A 1 105 ? -13.899 -2.584 15.452 1.00 98.69 105 THR A C 1
ATOM 886 O O . THR A 1 105 ? -12.852 -2.386 14.838 1.00 98.69 105 THR A O 1
ATOM 889 N N . LYS A 1 106 ? -14.227 -3.804 15.903 1.00 98.62 106 LYS A N 1
ATOM 890 C CA . LYS A 1 106 ? -13.388 -4.995 15.681 1.00 98.62 106 LYS A CA 1
ATOM 891 C C . LYS A 1 106 ? -13.377 -5.435 14.219 1.00 98.62 106 LYS A C 1
ATOM 893 O O . LYS A 1 106 ? -12.334 -5.864 13.739 1.00 98.62 106 LYS A O 1
ATOM 898 N N . ASN A 1 107 ? -14.504 -5.330 13.520 1.00 98.69 107 ASN A N 1
ATOM 899 C CA . ASN A 1 107 ? -14.569 -5.627 12.090 1.00 98.69 107 ASN A CA 1
ATOM 900 C C . ASN A 1 107 ? -13.709 -4.640 11.301 1.00 98.69 107 ASN A C 1
ATOM 902 O O . ASN A 1 107 ? -12.831 -5.076 10.570 1.00 98.69 107 ASN A O 1
ATOM 906 N N . LEU A 1 108 ? -13.847 -3.340 11.570 1.00 98.75 108 LEU A N 1
ATOM 907 C CA . LEU A 1 108 ? -13.030 -2.313 10.931 1.00 98.75 108 LEU A CA 1
ATOM 908 C C . LEU A 1 108 ? -11.531 -2.549 11.189 1.00 98.75 108 LEU A C 1
ATOM 910 O O . LEU A 1 108 ? -10.728 -2.500 10.266 1.00 98.75 108 LEU A O 1
ATOM 914 N N . SER A 1 109 ? -11.147 -2.911 12.420 1.00 98.81 109 SER A N 1
ATOM 915 C CA . SER A 1 109 ? -9.767 -3.316 12.729 1.00 98.81 109 SER A CA 1
ATOM 916 C C . SER A 1 109 ? -9.279 -4.467 11.835 1.00 98.81 109 SER A C 1
ATOM 918 O O . SER A 1 109 ? -8.178 -4.392 11.287 1.00 98.81 109 SER A O 1
ATOM 920 N N . ARG A 1 110 ? -10.091 -5.514 11.640 1.00 98.75 110 ARG A N 1
ATOM 921 C CA . ARG A 1 110 ? -9.745 -6.648 10.766 1.00 98.75 110 ARG A CA 1
ATOM 922 C C . ARG A 1 110 ? -9.642 -6.238 9.300 1.00 98.75 110 ARG A C 1
ATOM 924 O O . ARG A 1 110 ? -8.715 -6.684 8.630 1.00 98.75 110 ARG A O 1
ATOM 931 N N . ASP A 1 111 ? -10.542 -5.383 8.830 1.00 98.81 111 ASP A N 1
ATOM 932 C CA . ASP A 1 111 ? -10.545 -4.899 7.450 1.00 98.81 111 ASP A CA 1
ATOM 933 C C . ASP A 1 111 ? -9.276 -4.084 7.155 1.00 98.81 111 ASP A C 1
ATOM 935 O O . ASP A 1 111 ? -8.612 -4.318 6.147 1.00 98.81 111 ASP A O 1
ATOM 939 N N . HIS A 1 112 ? -8.858 -3.208 8.076 1.00 98.81 112 HIS A N 1
ATOM 940 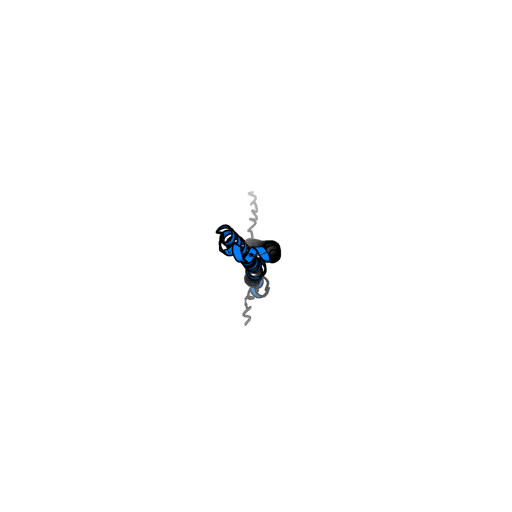C CA . HIS A 1 112 ? -7.600 -2.463 7.942 1.00 98.81 112 HIS A CA 1
ATOM 941 C C . HIS A 1 112 ? -6.357 -3.360 8.021 1.00 98.81 112 HIS A C 1
ATOM 943 O O . HIS A 1 112 ? -5.390 -3.118 7.304 1.00 98.81 112 HIS A O 1
ATOM 949 N N . ALA A 1 113 ? -6.376 -4.426 8.830 1.00 98.81 113 ALA A N 1
ATOM 950 C CA . ALA A 1 113 ? -5.288 -5.408 8.830 1.00 98.81 113 ALA A CA 1
ATOM 951 C C . ALA A 1 113 ? -5.191 -6.148 7.485 1.00 98.81 113 ALA A C 1
ATOM 953 O O . ALA A 1 113 ? -4.096 -6.329 6.958 1.00 98.81 113 ALA A O 1
ATOM 954 N N . ALA A 1 114 ? -6.329 -6.539 6.904 1.00 98.69 114 ALA A N 1
ATOM 955 C CA . ALA A 1 114 ? -6.360 -7.163 5.583 1.00 98.69 114 ALA A CA 1
ATOM 956 C C . ALA A 1 114 ? -5.869 -6.199 4.493 1.00 98.69 114 ALA A C 1
ATOM 958 O O . ALA A 1 114 ? -5.100 -6.588 3.616 1.00 98.69 114 ALA A O 1
ATOM 959 N N . LEU A 1 115 ? -6.261 -4.925 4.569 1.00 98.56 115 LEU A N 1
ATOM 960 C CA . LEU A 1 115 ? -5.797 -3.901 3.639 1.00 98.56 115 LEU A CA 1
ATOM 961 C C . LEU A 1 115 ? -4.279 -3.666 3.750 1.00 98.56 115 LEU A C 1
ATOM 963 O O . LEU A 1 115 ? -3.602 -3.530 2.729 1.00 98.56 115 LEU A O 1
ATOM 967 N N . ALA A 1 116 ? -3.733 -3.680 4.970 1.00 98.75 116 ALA A N 1
ATOM 968 C CA . ALA A 1 116 ? -2.295 -3.591 5.208 1.00 98.75 116 ALA A CA 1
ATOM 969 C C . ALA A 1 116 ? -1.516 -4.727 4.529 1.00 98.75 116 ALA A C 1
ATOM 971 O O . ALA A 1 116 ? -0.495 -4.465 3.891 1.00 98.75 116 ALA A O 1
ATOM 972 N N . GLU A 1 117 ? -2.012 -5.963 4.617 1.00 98.44 117 GLU A N 1
ATOM 973 C CA . GLU A 1 117 ? -1.430 -7.134 3.946 1.00 98.44 117 GLU A CA 1
ATOM 974 C C . GLU A 1 117 ? -1.469 -6.977 2.418 1.00 98.44 117 GLU A C 1
ATOM 976 O O . GLU A 1 117 ? -0.464 -7.175 1.733 1.00 98.44 117 GLU A O 1
ATOM 981 N N . VAL A 1 118 ? -2.606 -6.533 1.868 1.00 98.50 118 VAL A N 1
ATOM 982 C CA . VAL A 1 118 ? -2.744 -6.288 0.424 1.00 98.50 118 VAL A CA 1
ATOM 983 C C . VAL A 1 118 ? -1.705 -5.280 -0.064 1.00 98.50 118 VAL A C 1
ATOM 985 O O . VAL A 1 118 ? -1.043 -5.522 -1.075 1.00 98.50 118 VAL A O 1
ATOM 988 N N . TYR A 1 119 ? -1.531 -4.168 0.651 1.00 98.50 119 TYR A N 1
ATOM 989 C CA . TYR A 1 119 ? -0.563 -3.144 0.270 1.00 98.50 119 TYR A CA 1
ATOM 990 C C . TYR A 1 119 ? 0.883 -3.606 0.440 1.00 98.50 119 TYR A C 1
ATOM 992 O O . TYR A 1 119 ? 1.664 -3.496 -0.503 1.00 98.50 119 TYR A O 1
ATOM 1000 N N . SER A 1 120 ? 1.243 -4.120 1.614 1.00 96.25 120 SER A N 1
ATOM 1001 C CA . SER A 1 120 ? 2.643 -4.388 1.958 1.00 96.25 120 SER A CA 1
ATOM 1002 C C . SER A 1 120 ? 3.189 -5.692 1.372 1.00 96.25 120 SER A C 1
ATOM 1004 O O . SER A 1 120 ? 4.377 -5.746 1.057 1.00 96.25 120 SER A O 1
ATOM 1006 N N . ALA A 1 121 ? 2.348 -6.712 1.172 1.00 95.00 121 ALA A N 1
ATOM 1007 C CA . ALA A 1 121 ? 2.765 -8.000 0.625 1.00 95.00 121 ALA A CA 1
ATOM 1008 C C . ALA A 1 121 ? 2.399 -8.131 -0.858 1.00 95.00 121 ALA A C 1
ATOM 1010 O O . ALA A 1 121 ? 3.275 -8.285 -1.712 1.00 95.00 121 ALA A O 1
ATOM 1011 N N . HIS A 1 122 ? 1.108 -8.049 -1.190 1.00 97.88 122 HIS A N 1
ATOM 1012 C CA . HIS A 1 122 ? 0.639 -8.399 -2.533 1.00 97.88 122 HIS A CA 1
ATOM 1013 C C . HIS A 1 122 ? 1.009 -7.354 -3.589 1.00 97.88 122 HIS A C 1
ATOM 1015 O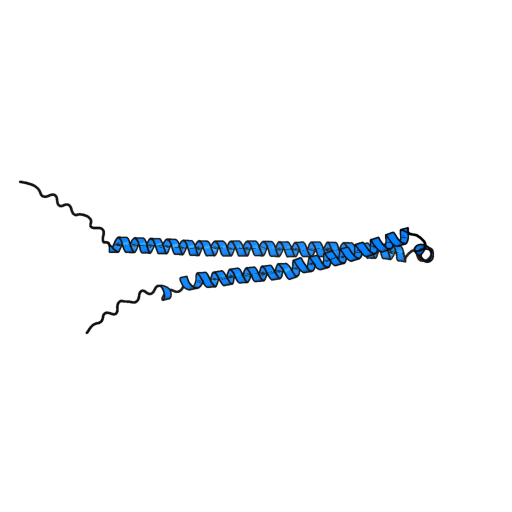 O . HIS A 1 122 ? 1.570 -7.707 -4.629 1.00 97.88 122 HIS A O 1
ATOM 1021 N N . LEU A 1 123 ? 0.730 -6.070 -3.340 1.00 98.06 123 LEU A N 1
ATOM 1022 C CA . LEU A 1 123 ? 1.043 -5.021 -4.315 1.00 98.06 123 LEU A CA 1
ATOM 1023 C C . LEU A 1 123 ? 2.547 -4.811 -4.468 1.00 98.06 123 LEU A C 1
ATOM 1025 O O . LEU A 1 123 ? 3.024 -4.710 -5.597 1.00 98.06 123 LEU A O 1
ATOM 1029 N N . VAL A 1 124 ? 3.300 -4.805 -3.365 1.00 98.00 124 VAL A N 1
ATOM 1030 C CA . VAL A 1 124 ? 4.767 -4.708 -3.411 1.00 98.00 124 VAL A CA 1
ATOM 1031 C C . VAL A 1 124 ? 5.354 -5.856 -4.229 1.00 98.00 124 VAL A C 1
ATOM 1033 O O . VAL A 1 124 ? 6.091 -5.595 -5.175 1.00 98.00 124 VAL A O 1
ATOM 1036 N N . SER A 1 125 ? 4.961 -7.106 -3.951 1.00 98.19 125 SER A N 1
ATOM 1037 C CA . SER A 1 125 ? 5.420 -8.272 -4.718 1.00 98.19 125 SER A CA 1
ATOM 1038 C C . SER A 1 125 ? 5.074 -8.161 -6.205 1.00 98.19 125 SER A C 1
ATOM 1040 O O . SER A 1 125 ? 5.917 -8.422 -7.068 1.00 98.19 125 SER A O 1
ATOM 1042 N N . ARG A 1 126 ? 3.855 -7.709 -6.533 1.00 98.25 126 ARG A N 1
ATOM 1043 C CA . ARG A 1 126 ? 3.447 -7.528 -7.928 1.00 98.25 126 ARG A CA 1
ATOM 1044 C C . ARG A 1 126 ? 4.294 -6.474 -8.637 1.00 98.25 126 ARG A C 1
ATOM 1046 O O . ARG A 1 126 ? 4.680 -6.693 -9.784 1.00 98.25 126 ARG A O 1
ATOM 1053 N N . LEU A 1 127 ? 4.591 -5.359 -7.973 1.00 98.31 127 LEU A N 1
ATOM 1054 C CA . LEU A 1 127 ? 5.453 -4.308 -8.513 1.00 98.31 127 LEU A CA 1
ATOM 1055 C C . LEU A 1 127 ? 6.894 -4.798 -8.700 1.00 98.31 127 LEU A C 1
ATOM 1057 O O . LEU A 1 127 ? 7.491 -4.494 -9.732 1.00 98.31 127 LEU A O 1
ATOM 1061 N N . SER A 1 128 ? 7.425 -5.607 -7.776 1.00 98.19 128 SER A N 1
ATOM 1062 C CA . SER A 1 128 ? 8.735 -6.247 -7.950 1.00 98.19 128 SER A CA 1
ATOM 1063 C C . SER A 1 128 ? 8.760 -7.138 -9.198 1.00 98.19 128 SER A C 1
ATOM 1065 O O . SER A 1 128 ? 9.677 -7.024 -10.007 1.00 98.19 128 SER A O 1
ATOM 1067 N N . GLN A 1 129 ? 7.713 -7.941 -9.430 1.00 98.31 129 GLN A N 1
ATOM 1068 C CA . GLN A 1 129 ? 7.632 -8.774 -10.635 1.00 98.31 129 GLN A CA 1
ATOM 1069 C C . GLN A 1 129 ? 7.587 -7.940 -11.922 1.00 98.31 129 GLN A C 1
ATOM 1071 O O . GLN A 1 129 ? 8.255 -8.275 -12.900 1.00 98.31 129 GLN A O 1
ATOM 1076 N N . VAL A 1 130 ? 6.814 -6.849 -11.930 1.00 98.31 130 VAL A N 1
ATOM 1077 C CA . VAL A 1 130 ? 6.748 -5.937 -13.082 1.00 98.31 130 VAL A CA 1
ATOM 1078 C C . VAL A 1 130 ? 8.113 -5.299 -13.345 1.00 98.31 130 VAL A C 1
ATOM 1080 O O . VAL A 1 130 ? 8.528 -5.204 -14.497 1.00 98.31 130 VAL A O 1
ATOM 1083 N N . MET A 1 131 ? 8.836 -4.905 -12.296 1.00 98.19 131 MET A N 1
ATOM 1084 C CA . MET A 1 131 ? 10.186 -4.351 -12.407 1.00 98.19 131 MET A CA 1
ATOM 1085 C C . MET A 1 131 ? 11.161 -5.354 -13.045 1.00 98.19 131 MET A C 1
ATOM 1087 O O . MET A 1 131 ? 11.884 -4.999 -13.977 1.00 98.19 131 MET A O 1
ATOM 1091 N N . GLU A 1 132 ? 11.135 -6.617 -12.613 1.00 97.94 132 GLU A N 1
ATOM 1092 C CA . GLU A 1 132 ? 11.926 -7.689 -13.230 1.00 97.94 132 GLU A CA 1
ATOM 1093 C C . GLU A 1 132 ? 11.556 -7.919 -14.699 1.00 97.94 132 GLU A C 1
ATOM 1095 O O . GLU A 1 132 ? 12.435 -8.126 -15.540 1.00 97.94 132 GLU A O 1
ATOM 1100 N N . ASP A 1 133 ? 10.264 -7.886 -15.027 1.00 97.62 133 ASP A N 1
ATOM 1101 C CA . ASP A 1 133 ? 9.785 -8.085 -16.393 1.00 97.62 133 ASP A CA 1
ATOM 1102 C C . ASP A 1 133 ? 10.241 -6.945 -17.316 1.00 97.62 133 ASP A C 1
ATOM 1104 O O . ASP A 1 133 ? 10.730 -7.218 -18.414 1.00 97.62 133 ASP A O 1
ATOM 1108 N N . VAL A 1 134 ? 10.173 -5.687 -16.863 1.00 96.69 134 VAL A N 1
ATOM 1109 C CA . VAL A 1 134 ? 10.703 -4.517 -17.590 1.00 96.69 134 VAL A CA 1
ATOM 1110 C C . VAL A 1 134 ? 12.191 -4.701 -17.885 1.00 96.69 134 VAL A C 1
ATOM 1112 O O . VAL A 1 134 ? 12.621 -4.585 -19.035 1.00 96.69 134 VAL A O 1
ATOM 1115 N N . GLN A 1 135 ? 12.975 -5.071 -16.872 1.00 95.81 135 GLN A N 1
ATOM 1116 C CA . GLN A 1 135 ? 14.408 -5.328 -17.019 1.00 95.81 135 GLN A CA 1
ATOM 1117 C C . GLN A 1 135 ? 14.696 -6.494 -17.977 1.00 95.81 135 GLN A C 1
ATOM 1119 O O . GLN A 1 135 ? 15.618 -6.428 -18.794 1.00 95.81 135 GLN A O 1
ATOM 1124 N N . ARG A 1 136 ? 13.908 -7.571 -17.904 1.00 95.69 136 ARG A N 1
ATOM 1125 C CA . ARG A 1 136 ? 14.045 -8.751 -18.769 1.00 95.69 136 ARG A CA 1
ATOM 1126 C C . ARG A 1 136 ? 13.722 -8.422 -20.224 1.00 95.69 136 ARG A C 1
ATOM 1128 O O . ARG A 1 136 ? 14.453 -8.853 -21.116 1.00 95.69 136 ARG A O 1
ATOM 1135 N N . ILE A 1 137 ? 12.642 -7.680 -20.469 1.00 92.94 137 ILE A N 1
ATOM 1136 C CA . ILE A 1 137 ? 12.241 -7.238 -21.810 1.00 92.94 137 ILE A CA 1
ATOM 1137 C C . ILE A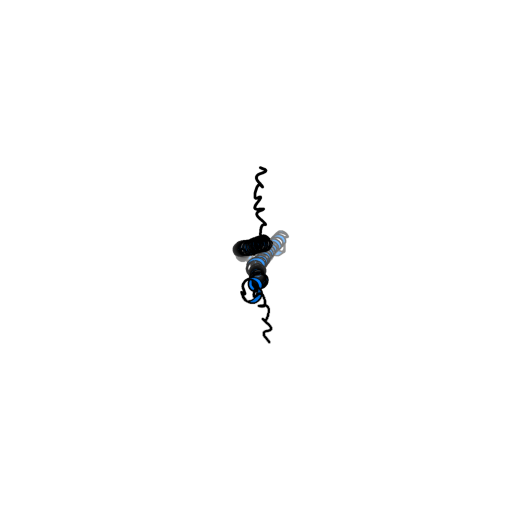 1 137 ? 13.315 -6.324 -22.391 1.00 92.94 137 ILE A C 1
ATOM 1139 O O . ILE A 1 137 ? 13.753 -6.569 -23.513 1.00 92.94 137 ILE A O 1
ATOM 1143 N N . TYR A 1 138 ? 13.799 -5.347 -21.616 1.00 93.81 138 TYR A N 1
ATOM 1144 C CA . TYR A 1 138 ? 14.892 -4.474 -22.038 1.00 93.81 138 TYR A CA 1
ATOM 1145 C C . TYR A 1 138 ? 16.110 -5.285 -22.490 1.00 93.81 138 TYR A C 1
ATOM 1147 O O . TYR A 1 138 ? 16.528 -5.144 -23.634 1.00 93.81 138 TYR A O 1
ATOM 1155 N N . LYS A 1 139 ? 16.602 -6.221 -21.662 1.00 90.75 139 LYS A N 1
ATOM 1156 C CA . LYS A 1 139 ? 17.737 -7.090 -22.025 1.00 90.75 139 LYS A CA 1
ATOM 1157 C C . LYS A 1 139 ? 17.490 -7.866 -23.322 1.00 90.75 139 LYS A C 1
ATOM 1159 O O . LYS A 1 139 ? 18.391 -7.988 -24.140 1.00 90.75 139 LYS A O 1
ATOM 1164 N N . ARG A 1 140 ? 16.281 -8.391 -23.544 1.00 89.44 140 ARG A N 1
ATOM 1165 C CA . ARG A 1 140 ? 15.954 -9.117 -24.788 1.00 89.44 140 ARG A CA 1
ATOM 1166 C C . ARG A 1 140 ? 15.972 -8.223 -26.023 1.00 89.44 140 ARG A C 1
ATOM 1168 O O . ARG A 1 140 ? 16.326 -8.705 -27.092 1.00 89.44 140 ARG A O 1
ATOM 1175 N N . VAL A 1 141 ? 15.565 -6.964 -25.885 1.00 86.12 141 VAL A N 1
ATOM 1176 C CA . VAL A 1 141 ? 15.490 -6.014 -27.001 1.00 86.12 141 VAL A CA 1
ATOM 1177 C C . VAL A 1 141 ? 16.840 -5.339 -27.253 1.00 86.12 141 VAL A C 1
ATOM 1179 O O . VAL A 1 141 ? 17.151 -5.061 -28.404 1.00 86.12 141 VAL A O 1
ATOM 1182 N N . SER A 1 142 ? 17.668 -5.124 -26.226 1.00 80.56 142 SER A N 1
ATOM 1183 C CA . SER A 1 142 ? 18.964 -4.446 -26.354 1.00 80.56 142 SER A CA 1
ATOM 1184 C C . SER A 1 142 ? 20.123 -5.388 -26.707 1.00 80.56 142 SER A C 1
ATOM 1186 O O . SER A 1 142 ? 20.936 -5.056 -27.566 1.00 80.56 142 SER A O 1
ATOM 1188 N N . VAL A 1 143 ? 20.193 -6.595 -26.129 1.00 65.25 143 VAL A N 1
ATOM 1189 C CA . VAL A 1 143 ? 21.319 -7.539 -26.322 1.00 65.25 143 VAL A CA 1
ATOM 1190 C C . VAL A 1 143 ? 21.556 -7.978 -27.783 1.00 65.25 143 VAL A C 1
ATOM 1192 O O . VAL A 1 143 ? 22.724 -8.070 -28.167 1.00 65.25 143 VAL A O 1
ATOM 1195 N N . PRO A 1 144 ? 20.538 -8.195 -28.645 1.00 60.47 144 PRO A N 1
ATOM 1196 C CA . PRO A 1 144 ? 20.760 -8.528 -30.057 1.00 60.47 144 PRO A CA 1
ATOM 1197 C C . PRO A 1 144 ? 21.551 -7.464 -30.833 1.00 60.47 144 PRO A C 1
ATOM 1199 O O . PRO A 1 144 ? 22.230 -7.798 -31.800 1.00 60.47 144 PRO A O 1
ATOM 1202 N N . TYR A 1 145 ? 21.508 -6.201 -30.397 1.00 52.22 145 TYR A N 1
ATOM 1203 C CA . TYR A 1 145 ? 22.190 -5.082 -31.055 1.00 52.22 145 TYR A CA 1
ATOM 1204 C C . TYR A 1 145 ? 23.612 -4.835 -30.529 1.00 52.22 145 TYR A C 1
ATOM 1206 O O . TYR A 1 145 ? 24.357 -4.083 -31.152 1.00 52.22 145 TYR A O 1
ATOM 1214 N N . PHE A 1 146 ? 24.006 -5.488 -29.428 1.00 55.28 146 PHE A N 1
ATOM 1215 C CA . PHE A 1 146 ? 25.327 -5.352 -28.799 1.00 55.28 146 PHE A CA 1
ATOM 1216 C C . PHE A 1 146 ? 26.340 -6.434 -29.215 1.00 55.28 146 PHE A C 1
ATOM 1218 O O . PHE A 1 146 ? 27.502 -6.348 -28.825 1.00 55.28 146 PHE A O 1
ATOM 1225 N N . SER A 1 147 ? 25.951 -7.442 -30.008 1.00 46.62 147 SER A N 1
ATOM 1226 C CA . SER A 1 147 ? 26.897 -8.443 -30.525 1.00 46.62 147 SER A CA 1
ATOM 1227 C C . SER A 1 147 ? 27.556 -7.963 -31.829 1.00 46.62 147 SER A C 1
ATOM 1229 O O . SER A 1 147 ? 26.860 -7.820 -32.838 1.00 46.62 147 SER A O 1
ATOM 1231 N N . PRO A 1 148 ? 28.894 -7.792 -31.880 1.00 54.03 148 PRO A N 1
ATOM 1232 C CA . PRO A 1 148 ? 29.614 -7.449 -33.111 1.00 54.03 148 PRO A CA 1
ATOM 1233 C C . PRO A 1 148 ? 29.415 -8.471 -34.243 1.00 54.03 148 PRO A C 1
ATOM 1235 O O . PRO A 1 148 ? 29.561 -8.133 -35.416 1.00 54.03 148 PRO A O 1
ATOM 1238 N N . ALA A 1 149 ? 29.041 -9.713 -33.908 1.00 53.03 149 ALA A N 1
ATOM 1239 C CA . ALA A 1 149 ? 28.784 -10.775 -34.879 1.00 53.03 149 ALA A CA 1
ATOM 1240 C C . ALA A 1 149 ? 27.520 -10.535 -35.726 1.00 53.03 149 ALA A C 1
ATOM 1242 O O . ALA A 1 149 ? 27.439 -11.044 -36.840 1.00 53.03 149 ALA A O 1
ATOM 1243 N N . ALA A 1 150 ? 26.555 -9.743 -35.241 1.00 51.66 150 ALA A N 1
ATOM 1244 C CA . ALA A 1 150 ? 25.323 -9.445 -35.976 1.00 51.66 150 ALA A CA 1
ATOM 1245 C C . ALA A 1 150 ? 25.542 -8.483 -37.162 1.00 51.66 150 ALA A C 1
ATOM 1247 O O . ALA A 1 150 ? 24.710 -8.420 -38.065 1.00 51.66 150 ALA A O 1
ATOM 1248 N N . TYR A 1 151 ? 26.671 -7.763 -37.180 1.00 50.62 151 TYR A N 1
ATOM 1249 C CA . TYR A 1 151 ? 27.017 -6.776 -38.212 1.00 50.62 151 TYR A CA 1
ATOM 1250 C C . TYR A 1 151 ? 28.205 -7.192 -39.086 1.00 50.62 151 TYR A C 1
ATOM 1252 O O . TYR A 1 151 ? 28.683 -6.384 -39.887 1.00 50.62 151 TYR A O 1
ATOM 1260 N N . ALA A 1 152 ? 28.706 -8.422 -38.943 1.00 51.12 152 ALA A N 1
ATOM 1261 C CA . ALA A 1 152 ? 29.759 -8.930 -39.809 1.00 51.12 152 ALA A CA 1
ATOM 1262 C C . ALA A 1 152 ? 29.216 -9.044 -41.243 1.00 51.12 152 ALA A C 1
ATOM 1264 O O . ALA A 1 152 ? 28.464 -9.959 -41.570 1.00 51.12 152 ALA A O 1
ATOM 1265 N N . ILE A 1 153 ? 29.584 -8.085 -42.097 1.00 50.78 153 ILE A N 1
ATOM 1266 C CA . ILE A 1 153 ? 29.353 -8.163 -43.540 1.00 50.78 153 ILE A CA 1
ATOM 1267 C C . ILE A 1 153 ? 30.101 -9.413 -44.021 1.00 50.78 153 ILE A C 1
ATOM 1269 O O . ILE A 1 153 ? 31.316 -9.481 -43.811 1.00 50.78 153 ILE A O 1
ATOM 1273 N N . PRO A 1 154 ? 29.430 -10.409 -44.634 1.00 50.72 154 PRO A N 1
ATOM 1274 C CA . PRO A 1 154 ? 30.127 -11.546 -45.213 1.00 50.72 154 PRO A CA 1
ATOM 1275 C C . PRO A 1 154 ? 31.150 -11.006 -46.208 1.00 50.72 154 PRO A C 1
ATOM 1277 O O . PRO A 1 154 ? 30.778 -10.307 -47.154 1.00 50.72 154 PRO A O 1
ATOM 1280 N N . SER A 1 155 ? 32.436 -11.280 -45.981 1.00 48.06 155 SER A N 1
ATOM 1281 C CA . SER A 1 155 ? 33.453 -10.951 -46.971 1.00 48.06 155 SER A CA 1
ATOM 1282 C C . SER A 1 155 ? 33.057 -11.637 -48.282 1.00 48.06 155 SER A C 1
ATOM 1284 O O . SER A 1 155 ? 32.726 -12.831 -48.265 1.00 48.06 155 SER A O 1
ATOM 1286 N N . PRO A 1 156 ? 33.020 -10.917 -49.419 1.00 52.44 156 PRO A N 1
ATOM 1287 C CA . PRO A 1 156 ? 32.812 -11.568 -50.696 1.00 52.44 156 PRO A CA 1
ATOM 1288 C C . PRO A 1 156 ? 33.962 -12.554 -50.850 1.00 52.44 156 PRO A C 1
ATOM 1290 O O . PRO A 1 156 ? 35.123 -12.151 -50.905 1.00 52.44 156 PRO A O 1
ATOM 1293 N N . LYS A 1 157 ? 33.642 -13.853 -50.813 1.00 50.09 157 LYS A N 1
ATOM 1294 C CA . LYS A 1 157 ? 34.618 -14.912 -51.046 1.00 50.09 157 LYS A CA 1
ATOM 1295 C C . LYS A 1 157 ? 35.277 -14.594 -52.379 1.00 50.09 157 LYS A C 1
ATOM 1297 O O . LYS A 1 157 ? 34.627 -14.684 -53.418 1.00 50.09 157 LYS A O 1
ATOM 1302 N N . THR A 1 158 ? 36.544 -14.201 -52.345 1.00 45.06 158 THR A N 1
ATOM 1303 C CA . THR A 1 158 ? 37.396 -14.178 -53.523 1.00 45.06 158 THR A CA 1
ATOM 1304 C C . THR A 1 158 ? 37.503 -15.629 -53.965 1.00 45.06 158 THR A C 1
ATOM 1306 O O . THR A 1 158 ? 38.287 -16.404 -53.424 1.00 45.06 158 THR A O 1
ATOM 1309 N N . SER A 1 159 ? 36.634 -16.039 -54.884 1.00 49.59 159 SER A N 1
ATOM 1310 C CA . SER A 1 159 ? 36.812 -17.251 -55.667 1.00 49.59 159 SER A CA 1
ATOM 1311 C C . SER A 1 159 ? 38.031 -17.020 -56.551 1.00 49.59 159 SER A C 1
ATOM 1313 O O . SER A 1 159 ? 37.918 -16.500 -57.660 1.00 49.59 159 SER A O 1
ATOM 1315 N N . LEU A 1 160 ? 39.205 -17.310 -55.994 1.00 43.59 160 LEU A N 1
ATOM 1316 C CA . LEU A 1 160 ? 40.419 -17.528 -56.757 1.00 43.59 160 LEU A CA 1
ATOM 1317 C C . LEU A 1 160 ? 40.429 -18.994 -57.189 1.00 43.59 160 LEU A C 1
ATOM 1319 O O . LEU A 1 160 ? 40.225 -19.891 -56.369 1.00 43.59 160 LEU A O 1
ATOM 1323 N N . LEU A 1 161 ? 40.573 -19.142 -58.505 1.00 41.09 161 LEU A N 1
ATOM 1324 C CA . LEU A 1 161 ? 40.867 -20.357 -59.258 1.00 41.09 161 LEU A CA 1
ATOM 1325 C C . LEU A 1 161 ? 42.030 -21.149 -58.651 1.00 41.09 161 LEU A C 1
ATOM 1327 O O . LEU A 1 161 ? 42.987 -20.498 -58.174 1.00 41.09 161 LEU A O 1
#